Protein AF-A0A061RRN5-F1 (afdb_monomer)

Secondary structure (DSSP, 8-state):
----TT-HHHHHHHHHHHHHHTT--GGG--HHHHHHT-HHHHHHHHHIIIIIS-HHHHHHHHHTT-----SSHHHHHHHHHHHHHHHS----SS-HHHHHSS--HHHHHHHHHHHHHHHHHHHHHHHHHHHHHHT-S-----------------------------------

InterPro domains:
  IPR029157 Centrosomal CEP44 domain [PF15007] (7-1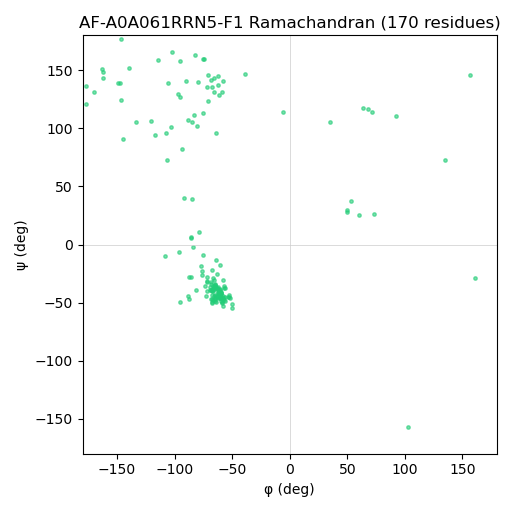30)
  IPR033603 Centrosomal protein of 44kDa [PTHR31477] (5-138)

Radius of gyration: 32.45 Å; Cα contacts (8 Å, |Δi|>4): 125; chains: 1; bounding box: 41×61×100 Å

Mean predicted aligned error: 14.79 Å

Foldseek 3Di:
DDDDDDCLPVLLVLLVVLCVVLVPDCVLADSVCLSQLALSSVQVLLVCLQCVRAPVSNVVCVVVVQDCVDPDQLSNVVSVQVCCCPVVVDHQPDDSVRSNDGDPSSSNSVSSSVVSVSSVVSRVVSVVVVVVVVPPDDDDDDPPDDDDDDDDDDDDDDDDDDDDDDDDDDDD

Structure (mmCIF, N/CA/C/O backbone):
data_AF-A0A061RRN5-F1
#
_entry.id   AF-A0A061RRN5-F1
#
loop_
_atom_site.group_PDB
_atom_site.id
_atom_site.type_symbol
_atom_site.label_atom_id
_atom_site.label_alt_id
_atom_site.label_comp_id
_atom_site.label_asym_id
_atom_site.label_entity_id
_atom_site.label_seq_id
_atom_site.pdbx_PDB_ins_code
_atom_site.Cartn_x
_atom_site.Cartn_y
_atom_site.Cartn_z
_atom_site.occupancy
_atom_site.B_iso_or_equiv
_atom_site.auth_seq_id
_atom_site.auth_comp_id
_atom_site.auth_asym_id
_atom_site.auth_atom_id
_atom_site.pdbx_PDB_model_num
ATOM 1 N N . MET A 1 1 ? -13.932 -8.509 -11.824 1.00 38.38 1 MET A N 1
ATOM 2 C CA . MET A 1 1 ? -13.877 -9.975 -12.010 1.00 38.38 1 MET A CA 1
ATOM 3 C C . MET A 1 1 ? -13.715 -10.577 -10.627 1.00 38.38 1 MET A C 1
ATOM 5 O O . MET A 1 1 ? -12.675 -10.370 -10.023 1.00 38.38 1 MET A O 1
ATOM 9 N N . VAL A 1 2 ? -14.761 -11.191 -10.079 1.00 45.97 2 VAL A N 1
ATOM 10 C CA . VAL A 1 2 ? -14.740 -11.796 -8.738 1.00 45.97 2 VAL A CA 1
ATOM 11 C C . VAL A 1 2 ? -14.136 -13.194 -8.864 1.00 45.97 2 VAL A C 1
ATOM 13 O O . VAL A 1 2 ? -14.714 -14.058 -9.514 1.00 45.97 2 VAL A O 1
ATOM 16 N N . THR A 1 3 ? -12.937 -13.395 -8.322 1.00 51.62 3 THR A N 1
ATOM 17 C CA . THR A 1 3 ? -12.326 -14.725 -8.211 1.00 51.62 3 THR A CA 1
ATOM 18 C C . THR A 1 3 ? -13.059 -15.535 -7.137 1.00 51.62 3 THR A C 1
ATOM 20 O O . THR A 1 3 ? -13.348 -14.985 -6.068 1.00 51.62 3 THR A O 1
ATOM 23 N N . PRO A 1 4 ? -13.375 -16.817 -7.393 1.00 47.00 4 PRO A N 1
ATOM 24 C CA . PRO A 1 4 ? -13.996 -17.680 -6.398 1.00 47.00 4 PRO A CA 1
ATOM 25 C C . PRO A 1 4 ? -13.096 -17.783 -5.156 1.00 47.00 4 PRO A C 1
ATOM 27 O O . PRO A 1 4 ? -11.882 -17.950 -5.248 1.00 47.00 4 PRO A O 1
ATOM 30 N N . THR A 1 5 ? -13.708 -17.580 -3.991 1.00 52.97 5 THR A N 1
ATOM 31 C CA . THR A 1 5 ? -13.090 -17.720 -2.663 1.00 52.97 5 THR A CA 1
ATOM 32 C C . THR A 1 5 ? -12.961 -19.225 -2.390 1.00 52.97 5 THR A C 1
ATOM 34 O O . THR A 1 5 ? -13.991 -19.895 -2.336 1.00 52.97 5 THR A O 1
ATOM 37 N N . GLY A 1 6 ? -11.741 -19.769 -2.315 1.00 62.16 6 GLY A N 1
ATOM 38 C CA . GLY A 1 6 ? -11.478 -21.215 -2.226 1.00 62.16 6 GLY A CA 1
ATOM 39 C C . GLY A 1 6 ? -10.050 -21.637 -2.610 1.00 62.16 6 GLY A C 1
ATOM 40 O O . GLY A 1 6 ? -9.532 -22.606 -2.059 1.00 62.16 6 GLY A O 1
ATOM 41 N N . ASP A 1 7 ? -9.385 -20.890 -3.497 1.00 78.00 7 ASP A N 1
ATOM 42 C CA . ASP A 1 7 ? -8.035 -21.193 -3.994 1.00 78.00 7 ASP A CA 1
ATOM 43 C C . ASP A 1 7 ? -6.965 -20.260 -3.406 1.00 78.00 7 ASP A C 1
ATOM 45 O O . ASP A 1 7 ? -6.394 -19.401 -4.088 1.00 78.00 7 ASP A O 1
ATOM 49 N N . LEU A 1 8 ? -6.636 -20.440 -2.124 1.00 81.44 8 LEU A N 1
ATOM 50 C CA . LEU A 1 8 ? -5.607 -19.643 -1.446 1.00 81.44 8 LEU A CA 1
ATOM 51 C C . LEU A 1 8 ? -4.247 -19.711 -2.159 1.00 81.44 8 LEU A C 1
ATOM 53 O O . LEU A 1 8 ? -3.543 -18.705 -2.246 1.00 81.44 8 LEU A O 1
ATOM 57 N N . HIS A 1 9 ? -3.890 -20.878 -2.700 1.00 82.00 9 HIS A N 1
ATOM 58 C CA . HIS A 1 9 ? -2.633 -21.066 -3.423 1.00 82.00 9 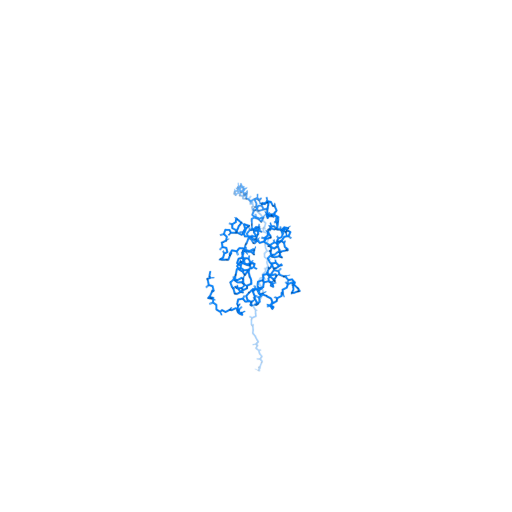HIS A CA 1
ATOM 59 C C . HIS A 1 9 ? -2.613 -20.290 -4.748 1.00 82.00 9 HIS A C 1
ATOM 61 O O . HIS A 1 9 ? -1.672 -19.544 -5.004 1.00 82.00 9 HIS A O 1
ATOM 67 N N . GLY A 1 10 ? -3.681 -20.376 -5.547 1.00 84.81 10 GLY A N 1
ATOM 68 C CA . GLY A 1 10 ? -3.789 -19.623 -6.801 1.00 84.81 10 GLY A CA 1
ATOM 69 C C . GLY A 1 10 ? -3.805 -18.109 -6.573 1.00 84.81 10 GLY A C 1
ATOM 70 O O . GLY A 1 10 ? -3.157 -17.352 -7.297 1.00 84.81 10 GLY A O 1
ATOM 71 N N . ASN A 1 11 ? -4.477 -17.656 -5.514 1.00 85.06 11 ASN A N 1
ATOM 72 C CA . ASN A 1 11 ? -4.493 -16.246 -5.134 1.00 85.06 11 ASN A CA 1
ATOM 73 C C . ASN A 1 11 ? -3.105 -15.755 -4.684 1.00 85.06 11 ASN A C 1
ATOM 75 O O . ASN A 1 11 ? -2.705 -14.641 -5.028 1.00 85.06 11 ASN A O 1
ATOM 79 N N . LEU A 1 12 ? -2.345 -16.585 -3.964 1.00 87.00 12 LEU A N 1
ATOM 80 C CA . LEU A 1 12 ? -0.972 -16.287 -3.552 1.00 87.00 12 LEU A CA 1
ATOM 81 C C . LEU A 1 12 ? -0.025 -16.167 -4.757 1.00 87.00 12 LEU A C 1
ATOM 83 O O . LEU A 1 12 ? 0.744 -15.211 -4.841 1.00 87.00 12 LEU A O 1
ATOM 87 N N . GLU A 1 13 ? -0.104 -17.101 -5.704 1.00 87.25 13 GLU A N 1
ATOM 88 C CA . GLU A 1 13 ? 0.668 -17.095 -6.958 1.00 87.25 13 GLU A CA 1
ATOM 89 C C . GLU A 1 13 ? 0.377 -15.834 -7.787 1.00 87.25 13 GLU A C 1
ATOM 91 O O . GLU A 1 13 ? 1.276 -15.184 -8.336 1.00 87.25 13 GLU A O 1
ATOM 96 N N . LYS A 1 14 ? -0.897 -15.433 -7.822 1.00 86.88 14 LYS A N 1
ATOM 97 C CA . LYS A 1 14 ? -1.341 -14.206 -8.484 1.00 86.88 14 LYS A CA 1
ATOM 98 C C . LYS A 1 14 ? -0.789 -12.960 -7.795 1.00 86.88 14 LYS A C 1
ATOM 100 O O . LYS A 1 14 ? -0.268 -12.077 -8.476 1.00 86.88 14 LYS A O 1
ATOM 105 N N . LEU A 1 15 ? -0.829 -12.916 -6.461 1.00 86.50 15 LEU A N 1
ATOM 106 C CA . LEU A 1 15 ? -0.219 -11.839 -5.685 1.00 86.50 15 LEU A CA 1
ATOM 107 C C . LEU A 1 15 ? 1.284 -11.752 -5.972 1.00 86.50 15 LEU A C 1
ATOM 109 O O . LEU A 1 15 ? 1.756 -10.683 -6.344 1.00 86.50 15 LEU A O 1
ATOM 113 N N . LYS A 1 16 ? 2.027 -12.863 -5.898 1.00 86.38 16 LYS A N 1
ATOM 114 C CA . LYS A 1 16 ? 3.459 -12.906 -6.249 1.00 86.38 16 LYS A CA 1
ATOM 115 C C . LYS A 1 16 ? 3.730 -12.358 -7.644 1.00 86.38 16 LYS A C 1
ATOM 117 O O . LYS A 1 16 ? 4.655 -11.570 -7.826 1.00 86.38 16 LYS A O 1
ATOM 122 N N . SER A 1 17 ? 2.916 -12.752 -8.620 1.00 86.25 17 SER A N 1
ATOM 123 C CA . SER A 1 17 ? 3.046 -12.276 -9.996 1.00 86.25 17 SER A CA 1
ATOM 124 C C . SER A 1 17 ? 2.869 -10.759 -10.096 1.00 86.25 17 SER A C 1
ATOM 126 O O . SER A 1 17 ? 3.623 -10.103 -10.812 1.00 86.25 17 SER A O 1
ATOM 128 N N . GLU A 1 18 ? 1.920 -10.171 -9.361 1.00 84.62 18 GLU A N 1
ATOM 129 C CA . GLU A 1 18 ? 1.774 -8.712 -9.280 1.00 84.62 18 GLU A CA 1
ATOM 130 C C . GLU A 1 18 ? 2.950 -8.049 -8.541 1.00 84.62 18 GLU A C 1
ATOM 132 O O . GLU A 1 18 ? 3.453 -7.018 -8.994 1.00 84.62 18 GLU A O 1
ATOM 137 N N . LEU A 1 19 ? 3.461 -8.661 -7.468 1.00 84.94 19 LEU A N 1
ATOM 138 C CA . LEU A 1 19 ? 4.635 -8.164 -6.739 1.00 84.94 19 LEU A CA 1
ATOM 139 C C . LEU A 1 19 ? 5.908 -8.171 -7.594 1.00 84.94 19 LEU A C 1
ATOM 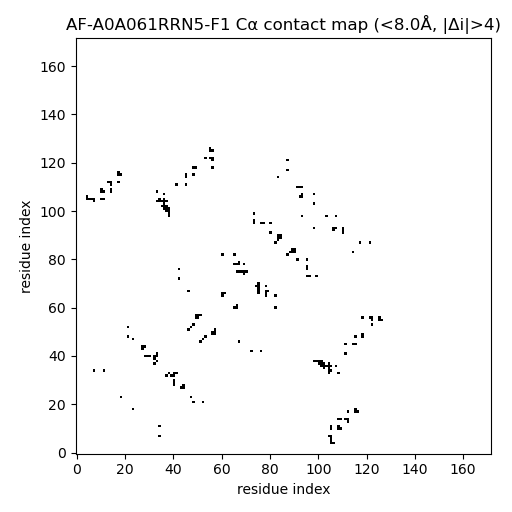141 O O . LEU A 1 19 ? 6.717 -7.242 -7.531 1.00 84.94 19 LEU A O 1
ATOM 145 N N . HIS A 1 20 ? 6.058 -9.179 -8.451 1.00 82.75 20 HIS A N 1
ATOM 146 C CA . HIS A 1 20 ? 7.152 -9.252 -9.412 1.00 82.75 20 HIS A CA 1
ATOM 147 C C . HIS A 1 20 ? 7.059 -8.128 -10.459 1.00 82.75 20 HIS A C 1
ATOM 149 O O . HIS A 1 20 ? 8.073 -7.532 -10.824 1.00 82.75 20 HIS A O 1
ATOM 155 N N . LYS A 1 21 ? 5.844 -7.758 -10.892 1.00 80.56 21 LYS A N 1
ATOM 156 C CA . LYS A 1 21 ? 5.626 -6.642 -11.835 1.00 80.56 21 LYS A CA 1
ATOM 157 C C . LYS A 1 21 ? 6.033 -5.290 -11.254 1.00 80.56 21 LYS A C 1
ATOM 159 O O . LYS A 1 21 ? 6.526 -4.445 -11.997 1.00 80.56 21 LYS A O 1
ATOM 164 N N . ILE A 1 22 ? 5.863 -5.091 -9.948 1.00 78.44 22 ILE A N 1
ATOM 165 C CA . ILE A 1 22 ? 6.306 -3.870 -9.255 1.00 78.44 22 ILE A CA 1
ATOM 166 C C . ILE A 1 22 ? 7.780 -3.931 -8.807 1.00 78.44 22 ILE A C 1
ATOM 168 O O . ILE A 1 22 ? 8.239 -3.009 -8.139 1.00 78.44 22 ILE A O 1
ATOM 172 N N . LYS A 1 23 ? 8.526 -4.986 -9.186 1.00 80.38 23 LYS A N 1
ATOM 173 C CA . LYS A 1 23 ? 9.940 -5.229 -8.833 1.00 80.38 23 LYS A CA 1
ATOM 174 C C . LYS A 1 23 ? 10.223 -5.167 -7.326 1.00 80.38 23 LYS A C 1
ATOM 176 O O . LYS A 1 23 ? 11.274 -4.686 -6.901 1.00 80.38 23 LYS A O 1
ATOM 181 N N . MET A 1 24 ? 9.295 -5.664 -6.510 1.00 76.50 24 MET A N 1
ATOM 182 C CA . MET A 1 24 ? 9.495 -5.710 -5.064 1.00 76.50 24 MET A CA 1
ATOM 183 C C . MET A 1 24 ? 10.620 -6.699 -4.702 1.00 76.50 24 MET A C 1
ATOM 185 O O . MET A 1 24 ? 10.642 -7.814 -5.228 1.00 76.50 24 MET A O 1
ATOM 189 N N . PRO A 1 25 ? 11.549 -6.339 -3.796 1.00 76.19 25 PRO A N 1
ATOM 190 C CA . PRO A 1 25 ? 12.585 -7.260 -3.347 1.00 76.19 25 PRO A CA 1
ATOM 191 C C . PRO A 1 25 ? 11.980 -8.436 -2.571 1.00 76.19 25 PRO A C 1
ATOM 193 O O . PRO A 1 25 ? 11.220 -8.243 -1.621 1.00 76.19 25 PRO A O 1
ATOM 196 N N . ILE A 1 26 ? 12.390 -9.654 -2.931 1.00 70.81 26 ILE A N 1
ATOM 197 C CA . ILE A 1 26 ? 11.901 -10.918 -2.349 1.00 70.81 26 ILE A CA 1
ATOM 198 C C . ILE A 1 26 ? 12.133 -10.960 -0.829 1.00 70.81 26 ILE A C 1
ATOM 200 O O . ILE A 1 26 ? 11.310 -11.483 -0.093 1.00 70.81 26 ILE A O 1
ATOM 204 N N . SER A 1 27 ? 13.191 -10.304 -0.336 1.00 72.44 27 SER A N 1
ATOM 205 C CA . SER A 1 27 ? 13.494 -10.190 1.100 1.00 72.44 27 SER A CA 1
ATOM 206 C C . SER A 1 27 ? 12.406 -9.489 1.928 1.00 72.44 27 SER A C 1
ATOM 208 O O . SER A 1 27 ? 12.424 -9.587 3.150 1.00 72.44 27 SER A O 1
ATOM 210 N N . LYS A 1 28 ? 11.490 -8.743 1.298 1.00 71.62 28 LYS A N 1
ATOM 211 C CA . LYS A 1 28 ? 10.348 -8.099 1.967 1.00 71.62 28 LYS A CA 1
ATOM 212 C C . LYS A 1 28 ? 9.064 -8.934 1.867 1.00 71.62 28 LYS A C 1
ATOM 214 O O . LYS A 1 28 ? 8.058 -8.547 2.455 1.00 71.62 28 LYS A O 1
ATOM 219 N N . PHE A 1 29 ? 9.078 -10.030 1.106 1.00 80.88 29 PHE A N 1
ATOM 220 C CA . PHE A 1 29 ? 7.929 -10.898 0.873 1.00 80.88 29 PHE A CA 1
ATOM 221 C C . PHE A 1 29 ? 8.037 -12.176 1.716 1.00 80.88 29 PHE A C 1
ATOM 223 O O . PHE A 1 29 ? 8.738 -13.121 1.368 1.00 80.88 29 PHE A O 1
ATOM 230 N N . GLU A 1 30 ? 7.307 -12.204 2.829 1.00 83.38 30 GLU A N 1
ATOM 231 C CA . GLU A 1 30 ? 7.264 -13.335 3.763 1.00 83.38 30 GLU A CA 1
ATOM 232 C C . GLU A 1 30 ? 6.090 -14.267 3.422 1.00 83.38 30 GLU A C 1
ATOM 234 O O . GLU A 1 30 ? 5.018 -14.189 4.026 1.00 83.38 30 GLU A O 1
ATOM 239 N N . GLU A 1 31 ? 6.274 -15.160 2.446 1.00 83.38 31 GLU A N 1
ATOM 240 C CA . GLU A 1 31 ? 5.206 -16.041 1.944 1.00 83.38 31 GLU A CA 1
ATOM 241 C C . GLU A 1 31 ? 4.491 -16.828 3.053 1.00 83.38 31 GLU A C 1
ATOM 243 O O . GLU A 1 31 ? 3.264 -16.910 3.073 1.00 83.38 31 GLU A O 1
ATOM 248 N N . GLN A 1 32 ? 5.253 -17.382 3.999 1.00 83.25 32 GLN A N 1
ATOM 249 C CA . GLN A 1 32 ? 4.721 -18.191 5.098 1.00 83.25 32 GLN A CA 1
ATOM 250 C C . GLN A 1 32 ? 3.732 -17.398 5.958 1.00 83.25 32 GLN A C 1
ATOM 252 O O . GLN A 1 32 ? 2.654 -17.889 6.287 1.00 83.25 32 GLN A O 1
ATOM 257 N N . LYS A 1 33 ? 4.064 -16.142 6.264 1.00 85.31 33 LYS A N 1
ATOM 258 C CA . LYS A 1 33 ? 3.218 -15.238 7.048 1.00 85.31 33 LYS A CA 1
ATOM 259 C C . LYS A 1 33 ? 1.999 -14.770 6.255 1.00 85.31 33 LYS A C 1
ATOM 261 O O . LYS A 1 33 ? 0.890 -14.766 6.783 1.00 85.31 33 LYS A O 1
ATOM 266 N N . VAL A 1 34 ? 2.170 -14.479 4.964 1.00 85.38 34 VAL A N 1
ATOM 267 C CA . VAL A 1 34 ? 1.057 -14.170 4.047 1.00 85.38 34 VAL A CA 1
ATOM 268 C C . VAL A 1 34 ? 0.060 -15.330 3.992 1.00 85.38 34 VAL A C 1
ATOM 270 O O . VAL A 1 34 ? -1.148 -15.116 4.096 1.00 85.38 34 VAL A O 1
ATOM 273 N N . ARG A 1 35 ? 0.558 -16.569 3.900 1.00 83.62 35 ARG A N 1
ATOM 274 C CA . ARG A 1 35 ? -0.258 -17.790 3.880 1.00 83.62 35 ARG A CA 1
ATOM 275 C C . ARG A 1 35 ? -1.011 -18.011 5.194 1.00 83.62 35 ARG A C 1
ATOM 277 O O . ARG A 1 35 ? -2.150 -18.465 5.166 1.00 83.62 35 ARG A O 1
ATOM 284 N N . GLN A 1 36 ? -0.404 -17.644 6.321 1.00 83.81 36 GLN A N 1
ATOM 285 C CA . GLN A 1 36 ? -1.031 -17.667 7.649 1.00 83.81 36 GLN A CA 1
ATOM 286 C C . GLN A 1 36 ? -2.032 -16.516 7.869 1.00 83.81 36 GLN A C 1
ATOM 288 O O . GLN A 1 36 ? -2.775 -16.520 8.848 1.00 83.81 36 GLN A O 1
ATOM 293 N N . GLY A 1 37 ? -2.092 -15.537 6.959 1.00 83.50 37 GLY A N 1
ATOM 294 C CA . GLY A 1 37 ? -2.937 -14.352 7.114 1.00 83.50 37 GLY A CA 1
ATOM 295 C C . GLY A 1 37 ? -2.403 -13.380 8.161 1.00 83.50 37 GLY A C 1
ATOM 296 O O . GLY A 1 37 ? -3.177 -12.628 8.757 1.00 83.50 37 GLY A O 1
ATOM 297 N N . ASP A 1 38 ? -1.096 -13.397 8.398 1.00 85.12 38 ASP A N 1
ATOM 298 C CA . ASP A 1 38 ? -0.443 -12.498 9.333 1.00 85.12 38 ASP A CA 1
ATOM 299 C C . ASP A 1 38 ? -0.418 -11.066 8.766 1.00 85.12 38 ASP A C 1
ATOM 301 O O . ASP A 1 38 ? 0.066 -10.856 7.648 1.00 85.12 38 ASP A O 1
ATOM 305 N N . PRO A 1 39 ? -0.957 -10.069 9.489 1.00 84.56 39 PRO A N 1
ATOM 306 C CA . PRO A 1 39 ? -1.045 -8.696 8.999 1.00 84.56 39 PRO A CA 1
ATOM 307 C C . PRO A 1 39 ? 0.330 -8.079 8.729 1.00 84.56 39 PRO A C 1
ATOM 309 O O . PRO A 1 39 ? 0.475 -7.355 7.738 1.00 84.56 39 PRO A O 1
ATOM 312 N N . ALA A 1 40 ? 1.337 -8.388 9.556 1.00 84.06 40 ALA A N 1
ATOM 313 C CA . ALA A 1 40 ?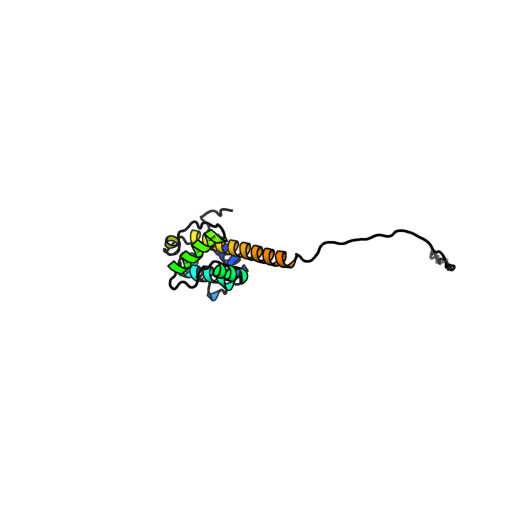 2.661 -7.768 9.510 1.00 84.06 40 ALA A CA 1
ATOM 314 C C . ALA A 1 40 ? 3.392 -8.052 8.194 1.00 84.06 40 ALA A C 1
ATOM 316 O O . ALA A 1 40 ? 4.206 -7.242 7.756 1.00 84.06 40 ALA A O 1
ATOM 317 N N . ALA A 1 41 ? 3.063 -9.153 7.512 1.00 86.69 41 ALA A N 1
ATOM 318 C CA . ALA A 1 41 ? 3.613 -9.457 6.195 1.00 86.69 41 ALA A CA 1
ATOM 319 C C . ALA A 1 41 ? 3.001 -8.626 5.054 1.00 86.69 41 ALA A C 1
ATOM 321 O O . ALA A 1 41 ? 3.669 -8.386 4.049 1.00 86.69 41 ALA A O 1
ATOM 322 N N . PHE A 1 42 ? 1.760 -8.146 5.191 1.00 84.62 42 PHE A N 1
ATOM 323 C CA . PHE A 1 42 ? 1.098 -7.350 4.149 1.00 84.62 42 PHE A CA 1
ATOM 324 C C . PHE A 1 42 ? 1.389 -5.848 4.248 1.00 84.62 42 PHE A C 1
ATOM 326 O O . PHE A 1 42 ? 1.386 -5.147 3.236 1.00 84.62 42 PHE A O 1
ATOM 333 N N . LEU A 1 43 ? 1.669 -5.353 5.452 1.00 86.25 43 LEU A N 1
ATOM 334 C CA . LEU A 1 43 ? 2.071 -3.968 5.718 1.00 86.25 43 LEU A CA 1
ATOM 335 C C . LEU A 1 43 ? 3.222 -3.465 4.816 1.00 86.25 43 LEU A C 1
ATOM 337 O O . LEU A 1 43 ? 3.030 -2.466 4.113 1.00 86.25 43 LEU A O 1
ATOM 341 N N . PRO A 1 44 ? 4.390 -4.139 4.745 1.00 85.00 44 PRO A N 1
ATOM 342 C CA . PRO A 1 44 ? 5.503 -3.686 3.911 1.00 85.00 44 PRO A CA 1
ATOM 343 C C . PRO A 1 44 ? 5.187 -3.755 2.413 1.00 85.00 44 PRO A C 1
ATOM 345 O O . PRO A 1 44 ? 5.708 -2.944 1.646 1.00 85.00 44 PRO A O 1
ATOM 348 N N . ILE A 1 45 ? 4.319 -4.683 1.996 1.00 86.44 45 ILE A N 1
ATOM 349 C CA . ILE A 1 45 ? 3.860 -4.811 0.607 1.00 86.44 45 ILE A CA 1
ATOM 350 C C . ILE A 1 45 ? 3.066 -3.567 0.198 1.00 86.44 45 ILE A C 1
ATOM 352 O O . ILE A 1 45 ? 3.359 -2.953 -0.830 1.00 86.44 45 ILE A O 1
ATOM 356 N N . LEU A 1 46 ? 2.100 -3.161 1.026 1.00 85.50 46 LEU A N 1
ATOM 357 C CA . LEU A 1 46 ? 1.291 -1.964 0.788 1.00 85.50 46 LEU A CA 1
ATOM 358 C C . LEU A 1 46 ? 2.155 -0.702 0.768 1.00 85.50 46 LEU A C 1
ATOM 360 O O . LEU A 1 46 ? 2.049 0.104 -0.156 1.00 85.50 46 LEU A O 1
ATOM 364 N N . HIS A 1 47 ? 3.054 -0.560 1.745 1.00 84.94 47 HIS A N 1
ATOM 365 C CA . HIS A 1 47 ? 3.960 0.584 1.820 1.00 84.94 47 HIS A CA 1
ATOM 366 C C . HIS A 1 47 ? 4.839 0.695 0.566 1.00 84.94 47 HIS A C 1
ATOM 368 O O . HIS A 1 47 ? 4.945 1.764 -0.039 1.00 84.94 47 HIS A O 1
ATOM 374 N N . TYR A 1 48 ? 5.436 -0.418 0.128 1.00 84.19 48 TYR A N 1
ATOM 375 C CA . TYR A 1 48 ? 6.260 -0.442 -1.078 1.00 84.19 48 TYR A CA 1
ATOM 376 C C . TYR A 1 48 ? 5.444 -0.119 -2.339 1.00 84.19 48 TYR A C 1
ATOM 378 O O . TYR A 1 48 ? 5.878 0.695 -3.156 1.00 84.19 48 TYR A O 1
ATOM 386 N N . SER A 1 49 ? 4.249 -0.699 -2.480 1.00 82.81 49 SER A N 1
ATOM 387 C CA . SER A 1 49 ? 3.387 -0.494 -3.650 1.00 82.81 49 SER A CA 1
ATOM 388 C C . SER A 1 49 ? 2.859 0.940 -3.780 1.00 82.81 49 SER A C 1
ATOM 390 O O . SER A 1 49 ? 2.622 1.392 -4.898 1.00 82.81 49 SER A O 1
ATOM 392 N N . LEU A 1 50 ? 2.658 1.655 -2.670 1.00 79.06 50 LEU A N 1
ATOM 393 C CA . LEU A 1 50 ? 2.138 3.026 -2.686 1.00 79.06 50 LEU A CA 1
ATOM 394 C C . LEU A 1 50 ? 3.250 4.073 -2.806 1.00 79.06 50 LEU A C 1
ATOM 396 O O . LEU A 1 50 ? 3.131 5.004 -3.598 1.00 79.06 50 LEU A O 1
ATOM 400 N N . ILE A 1 51 ? 4.342 3.915 -2.052 1.00 78.88 51 ILE A N 1
ATOM 401 C CA . ILE A 1 51 ? 5.411 4.923 -1.991 1.00 78.88 51 ILE A CA 1
ATOM 402 C C . ILE A 1 51 ? 6.543 4.605 -2.964 1.00 78.88 51 ILE A C 1
ATOM 404 O O . ILE A 1 51 ? 6.991 5.470 -3.715 1.00 78.88 51 ILE A O 1
ATOM 408 N N . SER A 1 52 ? 7.035 3.365 -2.952 1.00 75.56 52 SER A N 1
ATOM 409 C CA . SER A 1 52 ? 8.282 3.023 -3.641 1.00 75.56 52 SER A CA 1
ATOM 410 C C . SER A 1 52 ? 8.087 2.685 -5.118 1.00 75.56 52 SER A C 1
ATOM 412 O O . SER A 1 52 ? 9.009 2.877 -5.908 1.00 75.56 52 SER A O 1
ATOM 414 N N . PHE A 1 53 ? 6.910 2.185 -5.496 1.00 77.19 53 PHE A N 1
ATOM 415 C CA . PHE A 1 53 ? 6.609 1.776 -6.868 1.00 77.19 53 PHE A CA 1
ATOM 416 C C . PHE A 1 53 ? 6.420 2.963 -7.829 1.00 77.19 53 PHE A C 1
ATOM 418 O O . PHE A 1 53 ? 6.945 2.944 -8.941 1.00 77.19 53 PHE A O 1
ATOM 425 N N . SER A 1 54 ? 5.684 4.006 -7.427 1.00 73.62 54 SER A N 1
ATOM 426 C CA . SER A 1 54 ? 5.279 5.093 -8.326 1.00 73.62 54 SER A CA 1
ATOM 427 C C . SER A 1 54 ? 5.515 6.468 -7.704 1.00 73.62 54 SER A C 1
ATOM 429 O O . SER A 1 54 ? 4.727 6.940 -6.890 1.00 73.62 54 SER A O 1
ATOM 431 N N . LYS A 1 55 ? 6.559 7.164 -8.170 1.00 79.88 55 LYS A N 1
ATOM 432 C CA . LYS A 1 55 ? 6.839 8.565 -7.807 1.00 79.88 55 LYS A CA 1
ATOM 433 C C . LYS A 1 55 ? 5.652 9.524 -8.021 1.00 79.88 55 LYS A C 1
ATOM 435 O O . LYS A 1 55 ? 5.408 10.320 -7.119 1.00 79.88 55 LYS A O 1
ATOM 440 N N . PRO A 1 56 ? 4.912 9.496 -9.155 1.00 79.94 56 PRO A N 1
ATOM 441 C CA . PRO A 1 56 ? 3.770 10.395 -9.323 1.00 79.94 56 PRO A CA 1
ATOM 442 C C . PRO A 1 56 ? 2.616 10.054 -8.375 1.00 79.94 56 PRO A C 1
ATOM 444 O O . PRO A 1 56 ? 1.943 10.965 -7.916 1.00 79.94 56 PRO A O 1
ATOM 447 N N . LEU A 1 57 ? 2.431 8.773 -8.032 1.00 81.00 57 LEU A N 1
ATOM 448 C CA . LEU A 1 57 ? 1.436 8.368 -7.035 1.00 81.00 57 LEU A CA 1
ATOM 449 C C . LEU A 1 57 ? 1.844 8.877 -5.646 1.00 81.00 57 LEU A C 1
ATOM 451 O O . LEU A 1 57 ? 1.061 9.543 -4.991 1.00 81.00 57 LEU A O 1
ATOM 455 N N . ALA A 1 58 ? 3.094 8.650 -5.230 1.00 83.75 58 ALA A N 1
ATOM 456 C CA . ALA A 1 58 ? 3.617 9.138 -3.953 1.00 83.75 58 ALA A CA 1
ATOM 457 C C . ALA A 1 58 ? 3.510 10.664 -3.815 1.00 83.75 58 ALA A C 1
ATOM 459 O O . ALA A 1 58 ? 3.216 11.171 -2.737 1.00 83.75 58 ALA A O 1
ATOM 460 N N . ARG A 1 59 ? 3.726 11.400 -4.910 1.00 84.00 59 ARG A N 1
ATOM 461 C CA . ARG A 1 59 ? 3.569 12.854 -4.933 1.00 84.00 59 ARG A CA 1
ATOM 462 C C . ARG A 1 59 ? 2.112 13.267 -4.736 1.00 84.00 59 ARG A C 1
ATOM 464 O O . ARG A 1 59 ? 1.850 14.095 -3.878 1.00 84.00 59 ARG A O 1
ATOM 471 N N . GLU A 1 60 ? 1.190 12.640 -5.459 1.00 82.88 60 GLU A N 1
ATOM 472 C CA . GLU A 1 60 ? -0.246 12.916 -5.352 1.00 82.88 60 GLU A CA 1
ATOM 473 C C . GLU A 1 60 ? -0.773 12.626 -3.933 1.00 82.88 60 GLU A C 1
ATOM 475 O O . GLU A 1 60 ? -1.499 13.434 -3.364 1.00 82.88 60 GLU A O 1
ATOM 480 N N . ILE A 1 61 ? -0.289 11.555 -3.300 1.00 83.38 61 ILE A N 1
ATOM 481 C CA . ILE A 1 61 ? -0.586 11.208 -1.903 1.00 83.38 61 ILE A CA 1
ATOM 482 C C . ILE A 1 61 ? -0.179 12.336 -0.946 1.00 83.38 61 ILE A C 1
ATOM 484 O O . ILE A 1 61 ? -0.958 12.726 -0.075 1.00 83.38 61 ILE A O 1
ATOM 488 N N . VAL A 1 62 ? 1.032 12.875 -1.115 1.00 83.19 62 VAL A N 1
ATOM 489 C CA . VAL A 1 62 ? 1.530 14.001 -0.311 1.00 83.19 62 VAL A CA 1
ATOM 490 C C . VAL A 1 62 ? 0.743 15.281 -0.611 1.00 83.19 62 VAL A C 1
ATOM 492 O O . VAL A 1 62 ? 0.401 16.010 0.316 1.00 83.19 62 VAL A O 1
ATOM 495 N N . GLU A 1 63 ? 0.407 15.543 -1.878 1.00 83.81 63 GLU A N 1
ATOM 496 C CA . GLU A 1 63 ? -0.409 16.697 -2.287 1.00 83.81 63 GLU A CA 1
ATOM 497 C C . GLU A 1 63 ? -1.818 16.643 -1.677 1.00 83.81 63 GLU A C 1
ATOM 499 O O . GLU A 1 63 ? -2.326 17.656 -1.197 1.00 83.81 63 GLU A O 1
ATOM 504 N N . ASN A 1 64 ? -2.405 15.450 -1.581 1.00 78.81 64 ASN A N 1
ATOM 505 C CA . ASN A 1 64 ? -3.680 15.202 -0.912 1.00 78.81 64 ASN A CA 1
ATOM 506 C C . ASN A 1 64 ? -3.576 15.122 0.629 1.00 78.81 64 ASN A C 1
ATOM 508 O O . ASN A 1 64 ? -4.545 14.746 1.286 1.00 78.81 64 ASN A O 1
ATOM 512 N N . ASN A 1 65 ? -2.435 15.497 1.227 1.00 77.69 65 ASN A N 1
ATOM 513 C CA . ASN A 1 65 ? -2.204 15.498 2.682 1.00 77.69 65 ASN A CA 1
ATOM 514 C C . ASN A 1 65 ? -2.350 14.115 3.355 1.00 77.69 65 ASN A C 1
ATOM 516 O O . ASN A 1 65 ? -2.611 14.012 4.556 1.00 77.69 65 ASN A O 1
ATOM 520 N N . TYR A 1 66 ? -2.147 13.026 2.611 1.00 79.25 66 TYR A N 1
ATOM 521 C CA . TYR A 1 66 ? -2.157 11.684 3.181 1.00 79.25 66 TYR A CA 1
ATOM 522 C C . TYR A 1 66 ? -0.786 11.321 3.757 1.00 79.25 66 TYR A C 1
ATOM 524 O O . TYR A 1 66 ? 0.155 10.980 3.041 1.00 79.25 66 TYR A O 1
ATOM 532 N N . GLU A 1 67 ? -0.679 11.330 5.086 1.00 72.88 67 GLU A N 1
ATOM 533 C CA . GLU A 1 67 ? 0.521 10.869 5.780 1.00 72.88 67 GLU A CA 1
ATOM 534 C C . GLU A 1 67 ? 0.532 9.338 5.892 1.00 72.88 67 GLU A C 1
ATOM 536 O O . GLU A 1 67 ? -0.134 8.728 6.735 1.00 72.88 67 GLU A O 1
ATOM 541 N N . LEU A 1 68 ? 1.329 8.704 5.031 1.00 71.81 68 LEU A N 1
ATOM 542 C CA . LEU A 1 68 ? 1.632 7.270 5.089 1.00 71.81 68 LEU A CA 1
ATOM 543 C C . LEU A 1 68 ? 2.802 6.942 6.036 1.00 71.81 68 LEU A C 1
ATOM 545 O O . LEU A 1 68 ? 3.208 5.790 6.131 1.00 71.81 68 LEU A O 1
ATOM 549 N N . ASN A 1 69 ? 3.328 7.926 6.772 1.00 62.03 69 ASN A N 1
ATOM 550 C CA . ASN A 1 69 ? 4.408 7.744 7.748 1.00 62.03 69 ASN A CA 1
ATOM 551 C C . ASN A 1 69 ? 3.857 7.470 9.163 1.00 62.03 69 ASN A C 1
ATOM 553 O O . ASN A 1 69 ? 4.305 8.036 10.162 1.00 62.03 69 ASN A O 1
ATOM 557 N N . GLY A 1 70 ? 2.796 6.662 9.236 1.00 60.38 70 GLY A N 1
ATOM 558 C CA . GLY A 1 70 ? 2.100 6.365 10.482 1.00 60.38 70 GLY A CA 1
ATOM 559 C C . GLY A 1 70 ? 3.025 5.670 11.481 1.00 60.38 70 GLY A C 1
ATOM 560 O O . GLY A 1 70 ? 3.627 4.651 11.165 1.00 60.38 70 GLY A O 1
ATOM 561 N N . LYS A 1 71 ? 3.099 6.188 12.713 1.00 66.62 71 LYS A N 1
ATOM 562 C CA . LYS A 1 71 ? 3.908 5.603 13.804 1.00 66.62 71 LYS A CA 1
ATOM 563 C C . LYS A 1 71 ? 3.446 4.200 14.236 1.00 66.62 71 LYS A C 1
ATOM 565 O O . LYS A 1 71 ? 4.155 3.540 14.985 1.00 66.62 71 LYS A O 1
ATOM 570 N N . THR A 1 72 ? 2.254 3.774 13.811 1.00 81.06 72 THR A N 1
ATOM 571 C CA . THR A 1 72 ? 1.638 2.481 14.142 1.00 81.06 72 THR A CA 1
ATOM 572 C C . THR A 1 72 ? 0.948 1.872 12.920 1.00 81.06 72 THR A C 1
ATOM 574 O O . THR A 1 72 ? 0.449 2.599 12.055 1.00 81.06 72 THR A O 1
ATOM 577 N N . ASP A 1 73 ? 0.858 0.538 12.878 1.00 84.00 73 ASP A N 1
ATOM 578 C CA . ASP A 1 73 ? 0.271 -0.231 11.768 1.00 84.00 73 ASP A CA 1
ATOM 579 C C . ASP A 1 73 ? -1.181 0.171 11.471 1.00 84.00 73 ASP A C 1
ATOM 581 O O . ASP A 1 73 ? -1.609 0.234 10.318 1.00 84.00 73 ASP A O 1
ATOM 585 N N . LEU A 1 74 ? -1.936 0.503 12.523 1.00 85.75 74 LEU A N 1
ATOM 586 C CA . LEU A 1 74 ? -3.324 0.948 12.423 1.00 85.75 74 LEU A CA 1
ATOM 587 C C . LEU A 1 74 ? -3.439 2.307 11.742 1.00 85.75 74 LEU A C 1
ATOM 589 O O . LEU A 1 74 ? -4.197 2.432 10.784 1.00 85.75 74 LEU A O 1
ATOM 593 N N . ARG A 1 75 ? -2.663 3.305 12.182 1.00 84.50 75 ARG A N 1
ATOM 594 C CA . ARG A 1 75 ? -2.661 4.636 11.553 1.00 84.50 75 ARG A CA 1
ATOM 595 C C . ARG A 1 75 ? -2.237 4.548 10.093 1.00 84.50 75 ARG A C 1
ATOM 597 O O . ARG A 1 75 ? -2.853 5.185 9.245 1.00 84.50 75 ARG A O 1
ATOM 604 N N . PHE A 1 76 ? -1.227 3.726 9.808 1.00 85.44 76 PHE A N 1
ATOM 605 C CA . PHE A 1 76 ? -0.784 3.466 8.445 1.00 85.44 76 PHE A CA 1
ATOM 606 C C . PHE A 1 76 ? -1.927 2.913 7.580 1.00 85.44 76 PHE A C 1
ATOM 608 O O . PHE A 1 76 ? -2.247 3.488 6.540 1.00 85.44 76 PHE A O 1
ATOM 615 N N . LEU A 1 77 ? -2.597 1.847 8.025 1.00 86.94 77 LEU A N 1
ATOM 616 C CA . LEU A 1 77 ? -3.703 1.246 7.279 1.00 86.94 77 LEU A CA 1
ATOM 617 C C . LEU A 1 77 ? -4.920 2.169 7.161 1.00 86.94 77 LEU A C 1
ATOM 619 O O . LEU A 1 77 ? -5.553 2.179 6.110 1.00 86.94 77 LEU A O 1
ATOM 623 N N . GLU A 1 78 ? -5.250 2.961 8.184 1.00 87.62 78 GLU A N 1
ATOM 624 C CA . GLU A 1 78 ? -6.324 3.960 8.100 1.00 87.62 78 GLU A CA 1
ATOM 625 C C . GLU A 1 78 ? -6.059 4.990 6.998 1.00 87.62 78 GLU A C 1
ATOM 627 O O . GLU A 1 78 ? -6.958 5.270 6.198 1.00 87.62 78 GLU A O 1
ATOM 632 N N . SER A 1 79 ? -4.828 5.509 6.918 1.00 87.00 79 SER A N 1
ATOM 633 C CA . SER A 1 79 ? -4.410 6.412 5.842 1.00 87.00 79 SER A CA 1
ATOM 634 C C . SER A 1 79 ? -4.523 5.732 4.477 1.00 87.00 79 SER A C 1
ATOM 636 O O . SER A 1 79 ? -5.125 6.299 3.567 1.00 87.00 79 SER A O 1
ATOM 638 N N . VAL A 1 80 ? -4.042 4.489 4.341 1.00 85.00 80 VAL A N 1
ATOM 639 C CA . VAL A 1 80 ? -4.156 3.706 3.096 1.00 85.00 80 VAL A CA 1
ATOM 640 C C . VAL A 1 80 ? -5.620 3.477 2.700 1.00 85.00 80 VAL A C 1
ATOM 642 O O . VAL A 1 80 ? -5.977 3.636 1.536 1.00 85.00 80 VAL A O 1
ATOM 645 N N . TRP A 1 81 ? -6.499 3.137 3.644 1.00 87.00 81 TRP A N 1
ATOM 646 C CA . TRP A 1 81 ? -7.920 2.889 3.375 1.00 87.00 81 TRP A CA 1
ATOM 647 C C . TRP A 1 81 ? -8.681 4.160 2.992 1.00 87.00 81 TRP A C 1
ATOM 649 O O . TRP A 1 81 ? -9.591 4.099 2.163 1.00 87.00 81 TRP A O 1
ATOM 659 N N . LYS A 1 82 ? -8.356 5.310 3.596 1.00 86.62 82 LYS A N 1
ATOM 660 C CA . LYS A 1 82 ? -8.921 6.602 3.175 1.00 86.62 82 LYS A CA 1
ATOM 661 C C . LYS A 1 82 ? -8.471 6.948 1.761 1.00 86.62 82 LYS A C 1
ATOM 663 O O . LYS A 1 82 ? -9.314 7.187 0.906 1.00 86.62 82 LYS A O 1
ATOM 668 N N . LEU A 1 83 ? -7.175 6.838 1.507 1.00 85.25 83 LEU A N 1
ATOM 669 C CA . LEU A 1 83 ? -6.559 7.061 0.207 1.00 85.25 83 LEU A CA 1
ATOM 670 C C . LEU A 1 83 ? -7.168 6.177 -0.888 1.00 85.25 83 LEU A C 1
ATOM 672 O O . LEU A 1 83 ? -7.523 6.673 -1.950 1.00 85.25 83 LEU A O 1
ATOM 676 N N . LEU A 1 84 ? -7.372 4.881 -0.634 1.00 83.06 84 LEU A N 1
ATOM 677 C CA . LEU A 1 84 ? -8.030 3.976 -1.587 1.00 83.06 84 LEU A CA 1
ATOM 678 C C . LEU A 1 84 ? -9.466 4.408 -1.909 1.00 83.06 84 LEU A C 1
ATOM 680 O O . LEU A 1 84 ? -9.896 4.303 -3.058 1.00 83.06 84 LEU A O 1
ATOM 684 N N . ARG A 1 85 ? -10.206 4.910 -0.916 1.00 83.94 85 ARG A N 1
ATOM 685 C CA . ARG A 1 85 ? -11.576 5.395 -1.122 1.00 83.94 85 ARG A CA 1
ATOM 686 C C . ARG A 1 85 ? -11.628 6.726 -1.857 1.00 83.94 85 ARG A C 1
ATOM 688 O O . ARG A 1 85 ? -12.533 6.906 -2.655 1.00 83.94 85 ARG A O 1
ATOM 695 N N . GLU A 1 86 ? -10.687 7.625 -1.618 1.00 83.62 86 GLU A N 1
ATOM 696 C CA . GLU A 1 86 ? -10.714 8.964 -2.213 1.00 83.62 86 GLU A CA 1
ATOM 697 C C . GLU A 1 86 ? -10.040 8.991 -3.587 1.00 83.62 86 GLU A C 1
ATOM 699 O O . GLU A 1 86 ? -10.617 9.468 -4.559 1.00 83.62 86 GLU A O 1
ATOM 704 N N . LEU A 1 87 ? -8.852 8.395 -3.708 1.00 76.12 87 LEU A N 1
ATOM 705 C CA . LEU A 1 87 ? -8.092 8.397 -4.958 1.00 76.12 87 LEU A CA 1
ATOM 706 C C . LEU A 1 87 ? -8.561 7.340 -5.933 1.00 76.12 87 LEU A C 1
ATOM 708 O O . LEU A 1 87 ? -8.558 7.557 -7.140 1.00 76.12 87 LEU A O 1
ATOM 712 N N . VAL A 1 88 ? -8.904 6.156 -5.442 1.00 73.62 88 VAL A N 1
ATOM 713 C CA . VAL A 1 88 ? -9.185 4.994 -6.294 1.00 73.62 88 VAL A CA 1
ATOM 714 C C . VAL A 1 88 ? -10.680 4.669 -6.311 1.00 73.62 88 VAL A C 1
ATOM 716 O O . VAL A 1 88 ? -11.126 3.857 -7.118 1.00 73.62 88 VAL A O 1
ATOM 719 N N . ASN A 1 89 ? -11.471 5.310 -5.443 1.00 79.69 89 ASN A N 1
ATOM 720 C CA . ASN A 1 89 ? -12.885 5.006 -5.228 1.00 79.69 89 ASN A CA 1
ATOM 721 C C . ASN A 1 89 ? -13.140 3.503 -4.995 1.00 79.69 89 ASN A C 1
ATOM 723 O O . ASN A 1 89 ? -14.212 2.974 -5.300 1.00 79.69 89 ASN A O 1
ATOM 727 N N . TYR A 1 90 ? -12.135 2.809 -4.451 1.00 79.31 90 TYR A N 1
ATOM 728 C CA . TYR A 1 90 ? -12.187 1.388 -4.155 1.00 79.31 90 TYR A CA 1
ATOM 729 C C . TYR A 1 90 ? -12.547 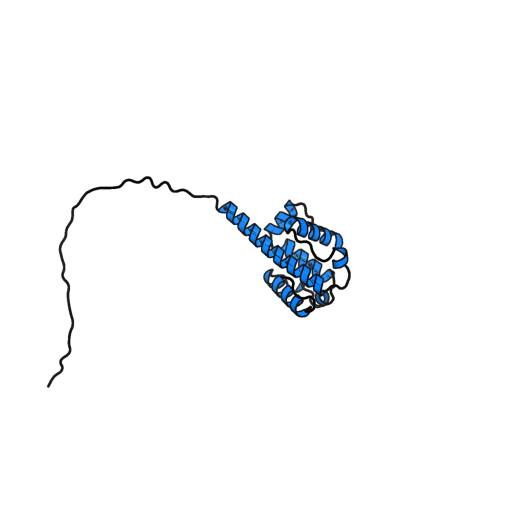1.191 -2.692 1.00 79.31 90 TYR A C 1
ATOM 731 O O . TYR A 1 90 ? -11.939 1.775 -1.791 1.00 79.31 90 TYR A O 1
ATOM 739 N N . LYS A 1 91 ? -13.551 0.349 -2.452 1.00 77.44 91 LYS A N 1
ATOM 740 C CA . LYS A 1 91 ? -14.048 0.059 -1.114 1.00 77.44 91 LYS A CA 1
ATOM 741 C C . LYS A 1 91 ? -13.600 -1.354 -0.730 1.00 77.44 91 LYS A C 1
ATOM 743 O O . LYS A 1 91 ? -14.245 -2.316 -1.146 1.00 77.44 91 LYS A O 1
ATOM 748 N N . PRO A 1 92 ? -12.483 -1.496 0.004 1.00 76.94 92 PRO A N 1
ATOM 749 C CA . PRO A 1 92 ? -11.977 -2.807 0.394 1.00 76.94 92 PRO A CA 1
ATOM 750 C C . PRO A 1 92 ? -13.031 -3.580 1.192 1.00 76.94 92 PRO A C 1
ATOM 752 O O . PRO A 1 92 ? -13.737 -3.013 2.026 1.00 76.94 92 PRO A O 1
ATOM 755 N N . ALA A 1 93 ? -13.117 -4.887 0.938 1.00 75.19 93 ALA A N 1
ATOM 756 C CA . ALA A 1 93 ? -14.083 -5.772 1.590 1.00 75.19 93 ALA A CA 1
ATOM 757 C C . ALA A 1 93 ? -13.811 -5.954 3.095 1.00 75.19 93 ALA A C 1
ATOM 759 O O . ALA A 1 93 ? -14.709 -6.318 3.850 1.00 75.19 93 ALA A O 1
ATOM 760 N N . LEU A 1 94 ? -12.570 -5.712 3.529 1.00 81.81 94 LEU A N 1
ATOM 761 C CA . LEU A 1 94 ? -12.143 -5.800 4.922 1.00 81.81 94 LEU A CA 1
ATOM 762 C C . LEU A 1 94 ? -11.953 -4.399 5.511 1.00 81.81 94 LEU A C 1
ATOM 764 O O . LEU A 1 94 ? -11.375 -3.519 4.874 1.00 81.81 94 LEU A O 1
ATOM 768 N N . SER A 1 95 ? -12.388 -4.207 6.756 1.00 85.44 95 SER A N 1
ATOM 769 C CA . SER A 1 95 ? -12.056 -3.022 7.558 1.00 85.44 95 SER A CA 1
ATOM 770 C C . SER A 1 95 ? -10.612 -3.084 8.063 1.00 85.44 95 SER A C 1
ATOM 772 O O . SER A 1 95 ? -10.057 -4.170 8.209 1.00 85.44 95 SER A O 1
ATOM 774 N N . VAL A 1 96 ? -10.028 -1.940 8.432 1.00 87.62 96 VAL A N 1
ATOM 775 C CA . VAL A 1 96 ? -8.655 -1.853 8.977 1.00 87.62 96 VAL A CA 1
ATOM 776 C C . VAL A 1 96 ? -8.425 -2.823 10.147 1.00 87.62 96 VAL A C 1
ATOM 778 O O . VAL A 1 96 ? -7.461 -3.581 10.139 1.00 87.62 96 VAL A O 1
ATOM 781 N N . ASN A 1 97 ? -9.358 -2.893 11.103 1.00 86.50 97 ASN A N 1
ATOM 782 C CA . ASN A 1 97 ? -9.281 -3.838 12.228 1.00 86.50 97 ASN A CA 1
ATOM 783 C C . ASN A 1 97 ? -9.368 -5.316 11.806 1.00 86.50 97 ASN A C 1
ATOM 785 O O . ASN A 1 97 ? -8.714 -6.170 12.398 1.00 86.50 97 ASN A O 1
ATOM 789 N N . GLN A 1 98 ? -10.152 -5.628 10.771 1.00 85.69 98 GLN A N 1
ATOM 790 C CA . GLN A 1 98 ? -10.246 -6.989 10.225 1.00 85.69 98 GLN A CA 1
ATOM 791 C C . GLN A 1 98 ? -8.968 -7.365 9.468 1.00 85.69 98 GLN A C 1
ATOM 793 O O . GLN A 1 98 ? -8.541 -8.516 9.483 1.00 85.69 98 GLN A O 1
ATOM 798 N N . PHE A 1 99 ? -8.321 -6.382 8.842 1.00 86.12 99 PHE A N 1
ATOM 799 C CA . PHE A 1 99 ? -7.030 -6.569 8.201 1.00 86.12 99 PHE A CA 1
ATOM 800 C C . PHE A 1 99 ? -5.912 -6.812 9.224 1.00 86.12 99 PHE A C 1
ATOM 802 O O . PHE A 1 99 ? -5.068 -7.675 8.995 1.00 86.12 99 PHE A O 1
ATOM 809 N N . LEU A 1 100 ? -5.940 -6.102 10.358 1.00 85.19 100 LEU A N 1
ATOM 810 C CA . LEU A 1 100 ? -4.997 -6.265 11.472 1.00 85.19 100 LEU A CA 1
ATOM 811 C C . LEU A 1 100 ? -5.264 -7.488 12.357 1.00 85.19 100 LEU A C 1
ATOM 813 O O . LEU A 1 100 ? -4.371 -7.915 13.079 1.00 85.19 100 LEU A O 1
ATOM 817 N N . SER A 1 101 ? -6.459 -8.071 12.311 1.00 85.88 101 SER A N 1
ATOM 818 C CA . SER A 1 101 ? -6.746 -9.320 13.028 1.00 85.88 101 SER A CA 1
ATOM 819 C C . SER A 1 101 ? -6.029 -10.499 12.375 1.00 85.88 101 SER A C 1
ATOM 821 O O . SER A 1 101 ? -5.917 -10.541 11.151 1.00 85.88 101 SER A O 1
ATOM 823 N N . GLN A 1 102 ? -5.574 -11.489 13.146 1.00 79.69 102 GLN A N 1
ATOM 824 C CA . GLN A 1 102 ? -5.061 -12.736 12.562 1.00 79.69 102 GLN A CA 1
ATOM 825 C C . GLN A 1 102 ? -6.154 -13.474 11.768 1.00 79.69 102 GLN A C 1
ATOM 827 O O . GLN A 1 102 ? -7.326 -13.463 12.140 1.00 79.69 102 GLN A O 1
ATOM 832 N N . GLY A 1 103 ? -5.761 -14.126 10.669 1.00 83.81 103 GLY A N 1
ATOM 833 C CA . GLY A 1 103 ? -6.663 -14.878 9.794 1.00 83.81 103 GLY A CA 1
ATOM 834 C C . GLY A 1 103 ? -7.024 -14.139 8.503 1.00 83.81 103 GLY A C 1
ATOM 835 O O . GLY A 1 103 ? -6.271 -13.292 8.024 1.00 83.81 103 GLY A O 1
ATOM 836 N N . PHE A 1 104 ? -8.159 -14.505 7.892 1.00 82.06 104 PHE A N 1
ATOM 837 C CA . PHE A 1 104 ? -8.644 -13.964 6.608 1.00 82.06 104 PHE A CA 1
ATOM 838 C C . PHE A 1 104 ? -7.597 -13.956 5.480 1.00 82.06 104 PHE A C 1
ATOM 840 O O . PHE A 1 104 ? -7.658 -13.100 4.599 1.00 82.06 104 PHE A O 1
ATOM 847 N N . ALA A 1 105 ? -6.650 -14.901 5.491 1.00 85.44 105 ALA A N 1
ATOM 848 C CA . ALA A 1 105 ? -5.493 -14.914 4.597 1.00 85.44 105 ALA A CA 1
ATOM 849 C C . ALA A 1 105 ? -5.889 -14.720 3.129 1.00 85.44 105 ALA A C 1
ATOM 851 O O . ALA A 1 105 ? -5.421 -13.794 2.476 1.00 85.44 105 ALA A O 1
ATOM 852 N N . GLU A 1 106 ? -6.840 -15.513 2.637 1.00 85.00 106 GLU A N 1
ATOM 853 C CA . GLU A 1 106 ? -7.302 -15.415 1.253 1.00 85.00 106 GLU A CA 1
ATOM 854 C C . GLU A 1 106 ? -7.902 -14.042 0.928 1.00 85.00 106 GLU A C 1
ATOM 856 O O . GLU A 1 106 ? -7.573 -13.421 -0.081 1.00 85.00 106 GLU A O 1
ATOM 861 N N . ARG A 1 107 ? -8.748 -13.522 1.817 1.00 84.75 107 ARG A N 1
ATOM 862 C CA . ARG A 1 107 ? -9.457 -12.260 1.598 1.00 84.75 107 ARG A CA 1
ATOM 863 C C . ARG A 1 107 ? -8.508 -11.060 1.692 1.00 84.75 107 ARG A C 1
ATOM 865 O O . ARG A 1 107 ? -8.680 -10.090 0.954 1.00 84.75 107 ARG A O 1
ATOM 872 N N . LYS A 1 108 ? -7.457 -11.154 2.514 1.00 87.88 108 LYS A N 1
ATOM 873 C CA . LYS A 1 108 ? -6.336 -10.203 2.546 1.00 87.88 108 LYS A CA 1
ATOM 874 C C . LYS A 1 108 ? -5.505 -10.272 1.271 1.00 87.88 108 LYS A C 1
ATOM 876 O O . LYS A 1 108 ? -5.254 -9.228 0.683 1.00 87.88 108 LYS A O 1
ATOM 881 N N . ILE A 1 109 ? -5.143 -11.471 0.812 1.00 87.69 109 ILE A N 1
ATOM 882 C CA . ILE A 1 109 ? -4.394 -11.678 -0.438 1.00 87.69 109 ILE A CA 1
ATOM 883 C 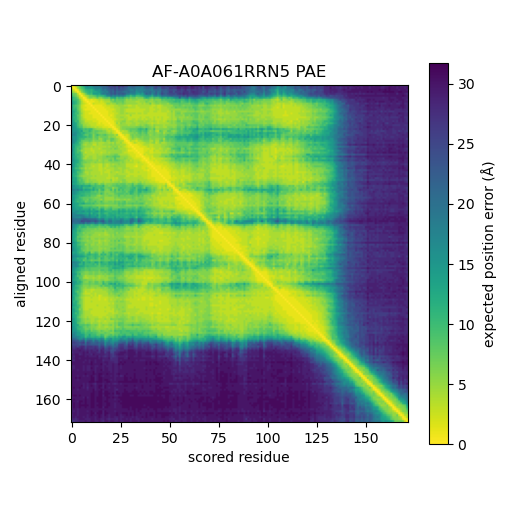C . ILE A 1 109 ? -5.152 -11.061 -1.615 1.00 87.69 109 ILE A C 1
ATOM 885 O O . ILE A 1 109 ? -4.566 -10.293 -2.373 1.00 87.69 109 ILE A O 1
ATOM 889 N N . LEU A 1 110 ? -6.455 -11.330 -1.726 1.00 86.50 110 LEU A N 1
ATOM 890 C CA . LEU A 1 110 ? -7.320 -10.737 -2.747 1.00 86.50 110 LEU A CA 1
ATOM 891 C C . LEU A 1 110 ? -7.335 -9.210 -2.647 1.00 86.50 110 LEU A C 1
ATOM 893 O O . LEU A 1 110 ? -7.056 -8.530 -3.627 1.00 86.50 110 LEU A O 1
ATOM 897 N N . THR A 1 111 ? -7.556 -8.677 -1.442 1.00 87.06 111 THR A N 1
ATOM 898 C CA . THR A 1 111 ? -7.580 -7.226 -1.206 1.00 87.06 111 THR A CA 1
ATOM 899 C C . THR A 1 111 ? -6.260 -6.569 -1.613 1.00 87.06 111 THR A C 1
ATOM 901 O O . THR A 1 111 ? -6.273 -5.554 -2.301 1.00 87.06 111 THR A O 1
ATOM 904 N N . VAL A 1 112 ? -5.116 -7.144 -1.233 1.00 87.25 112 VAL A N 1
ATOM 905 C CA . VAL A 1 112 ? -3.796 -6.606 -1.592 1.00 87.25 112 VAL A CA 1
ATOM 906 C C . VAL A 1 112 ? -3.530 -6.750 -3.089 1.00 87.25 112 VAL A C 1
ATOM 908 O O . VAL A 1 112 ? -3.010 -5.818 -3.695 1.00 87.25 112 VAL A O 1
ATOM 911 N N . CYS A 1 113 ? -3.932 -7.860 -3.711 1.00 86.50 113 CYS A N 1
ATOM 912 C CA . CYS A 1 113 ? -3.829 -8.043 -5.158 1.00 86.50 113 CYS A CA 1
ATOM 913 C C . CYS A 1 113 ? -4.623 -6.970 -5.921 1.00 86.50 113 CYS A C 1
ATOM 915 O O . CYS A 1 113 ? -4.089 -6.375 -6.857 1.00 86.50 113 CYS A O 1
ATOM 917 N N . ASP A 1 114 ? -5.863 -6.691 -5.506 1.00 86.88 114 ASP A N 1
ATOM 918 C CA . ASP A 1 114 ? -6.673 -5.605 -6.067 1.00 86.88 114 ASP A CA 1
ATOM 919 C C . ASP A 1 114 ? -5.989 -4.249 -5.865 1.00 86.88 114 ASP A C 1
ATOM 921 O O . ASP A 1 114 ? -5.854 -3.484 -6.817 1.00 86.88 114 ASP A O 1
ATOM 925 N N . ILE A 1 115 ? -5.473 -3.965 -4.664 1.00 86.44 115 ILE A N 1
ATOM 926 C CA . ILE A 1 115 ? -4.762 -2.710 -4.378 1.00 86.44 115 ILE A CA 1
ATOM 927 C C . ILE A 1 115 ? -3.553 -2.527 -5.303 1.00 86.44 115 ILE A C 1
ATOM 929 O O . ILE A 1 115 ? -3.382 -1.446 -5.866 1.00 86.44 115 ILE A O 1
ATOM 933 N N . VAL A 1 116 ? -2.730 -3.561 -5.503 1.00 86.69 116 VAL A N 1
ATOM 934 C CA . VAL A 1 116 ? -1.555 -3.484 -6.388 1.00 86.69 116 VAL A CA 1
ATOM 935 C C . VAL A 1 116 ? -1.981 -3.254 -7.842 1.00 86.69 116 VAL A C 1
ATOM 937 O O . VAL A 1 116 ? -1.419 -2.390 -8.522 1.00 86.69 116 VAL A O 1
ATOM 940 N N . ALA A 1 117 ? -3.007 -3.966 -8.317 1.00 86.25 117 ALA A N 1
ATOM 941 C CA . ALA A 1 117 ? -3.541 -3.787 -9.666 1.00 86.25 117 ALA A CA 1
ATOM 942 C C . ALA A 1 117 ? -4.087 -2.364 -9.880 1.00 86.25 117 ALA A C 1
ATOM 944 O O . ALA A 1 117 ? -3.800 -1.726 -10.897 1.00 86.25 117 ALA A O 1
ATOM 945 N N . LEU A 1 118 ? -4.806 -1.833 -8.893 1.00 84.06 118 LEU A N 1
ATOM 946 C CA . LEU A 1 118 ? -5.339 -0.476 -8.910 1.00 84.06 118 LEU A CA 1
ATOM 947 C C . LEU A 1 118 ? -4.235 0.585 -8.854 1.00 84.06 118 LEU A C 1
ATOM 949 O O . LEU A 1 118 ? -4.298 1.570 -9.590 1.00 84.06 118 LEU A O 1
ATOM 953 N N . CYS A 1 119 ? -3.187 0.376 -8.051 1.00 83.56 119 CYS A N 1
ATOM 954 C CA . CYS A 1 119 ? -2.017 1.258 -8.019 1.00 83.56 119 CYS A CA 1
ATOM 955 C C . CYS A 1 119 ? -1.344 1.331 -9.393 1.00 83.56 119 CYS A C 1
ATOM 957 O O . CYS A 1 119 ? -0.976 2.414 -9.849 1.00 83.56 119 CYS A O 1
ATOM 959 N N . ARG A 1 120 ? -1.219 0.193 -10.089 1.00 84.81 120 ARG A N 1
ATOM 960 C CA . ARG A 1 120 ? -0.701 0.149 -11.464 1.00 84.81 120 ARG A CA 1
ATOM 961 C C . ARG A 1 120 ? -1.602 0.904 -12.433 1.00 84.81 120 ARG A C 1
ATOM 963 O O . ARG A 1 120 ? -1.095 1.686 -13.235 1.00 84.81 120 ARG A O 1
ATOM 970 N N . GLN A 1 121 ? -2.914 0.704 -12.344 1.00 84.75 121 GLN A N 1
ATOM 971 C CA . GLN A 1 121 ? -3.878 1.414 -13.179 1.00 84.75 121 GLN A CA 1
ATOM 972 C C . GLN A 1 121 ? -3.773 2.930 -12.972 1.00 84.75 121 GLN A C 1
ATOM 974 O O . GLN A 1 121 ? -3.599 3.664 -13.944 1.00 84.75 121 GLN A O 1
ATOM 979 N N . ARG A 1 122 ? -3.764 3.393 -11.716 1.00 83.62 122 ARG A N 1
ATOM 980 C CA . ARG A 1 122 ? -3.599 4.812 -11.378 1.00 83.62 122 ARG A CA 1
ATOM 981 C C . ARG A 1 122 ? -2.259 5.374 -11.830 1.00 83.62 122 ARG A C 1
ATOM 983 O O . ARG A 1 122 ? -2.231 6.456 -12.408 1.00 83.62 122 ARG A O 1
ATOM 990 N N . HIS A 1 123 ? -1.163 4.637 -11.659 1.00 84.69 123 HIS A N 1
ATOM 991 C CA . HIS A 1 123 ? 0.139 5.038 -12.190 1.00 84.69 123 HIS A CA 1
ATOM 992 C C . HIS A 1 123 ? 0.085 5.267 -13.709 1.00 84.69 123 HIS A C 1
ATOM 994 O O . HIS A 1 123 ? 0.523 6.313 -14.183 1.00 84.69 123 HIS A O 1
ATOM 1000 N N . SER A 1 124 ? -0.492 4.333 -14.473 1.00 83.81 124 SER A N 1
ATOM 1001 C CA . SER A 1 124 ? -0.651 4.482 -15.924 1.00 83.81 124 SER A CA 1
ATOM 1002 C C . SER A 1 124 ? -1.556 5.657 -16.303 1.00 83.81 124 SER A C 1
ATOM 1004 O O . SER A 1 124 ? -1.273 6.355 -17.278 1.00 83.81 124 SER A O 1
ATOM 1006 N N . GLU A 1 125 ? -2.620 5.915 -15.540 1.00 84.50 125 GLU A N 1
ATOM 1007 C CA . GLU A 1 125 ? -3.480 7.082 -15.748 1.00 84.50 125 GLU A CA 1
ATOM 1008 C C . GLU A 1 125 ? -2.745 8.401 -15.505 1.00 84.50 125 GLU A C 1
ATOM 1010 O O . GLU A 1 125 ? -2.816 9.285 -16.359 1.00 84.50 125 GLU A O 1
ATOM 1015 N N . LEU A 1 126 ? -1.998 8.517 -14.403 1.00 81.00 126 LEU A N 1
ATOM 1016 C CA . LEU A 1 126 ? -1.186 9.695 -14.083 1.00 81.00 126 LEU A CA 1
ATOM 1017 C C . LEU A 1 126 ? -0.109 9.933 -15.147 1.00 81.00 126 LEU A C 1
ATOM 1019 O O . LEU A 1 126 ? 0.075 11.061 -15.601 1.00 81.00 126 LEU A O 1
ATOM 1023 N N . LEU A 1 127 ? 0.551 8.870 -15.620 1.00 80.75 127 LEU A N 1
ATOM 1024 C CA . LEU A 1 127 ? 1.528 8.963 -16.708 1.00 80.75 127 LEU A CA 1
ATOM 1025 C C . LEU A 1 127 ? 0.875 9.457 -18.008 1.00 80.75 127 LEU A C 1
ATOM 1027 O O . LEU A 1 127 ? 1.425 10.308 -18.708 1.00 80.75 127 LEU A O 1
ATOM 1031 N N . ARG A 1 128 ? -0.336 8.972 -18.312 1.00 79.88 128 ARG A N 1
ATOM 1032 C CA . ARG A 1 128 ? -1.115 9.414 -19.476 1.00 79.88 128 ARG A CA 1
ATOM 1033 C C . ARG A 1 128 ? -1.564 10.869 -19.343 1.00 79.88 128 ARG A C 1
ATOM 1035 O O . ARG A 1 128 ? -1.569 11.586 -20.340 1.00 79.88 128 ARG A O 1
ATOM 1042 N N . GLN A 1 129 ? -1.938 11.318 -18.147 1.00 73.94 129 GLN A N 1
ATOM 1043 C CA . GLN A 1 129 ? -2.298 12.713 -17.882 1.00 73.94 129 GLN A CA 1
ATOM 1044 C C . GLN A 1 129 ? -1.079 13.637 -18.011 1.00 73.94 129 GLN A C 1
ATOM 1046 O O . GLN A 1 129 ? -1.163 14.653 -18.700 1.00 73.94 129 GLN A O 1
ATOM 1051 N N . ALA A 1 130 ? 0.077 13.238 -17.473 1.00 68.19 130 ALA A N 1
ATOM 1052 C CA . ALA A 1 130 ? 1.335 13.965 -17.638 1.00 68.19 130 ALA A CA 1
ATOM 1053 C C . ALA A 1 130 ? 1.744 14.084 -19.121 1.00 68.19 130 ALA A C 1
ATOM 1055 O O . ALA A 1 130 ? 2.117 15.164 -19.581 1.00 68.19 130 ALA A O 1
ATOM 1056 N N . GLY A 1 131 ? 1.587 13.010 -19.906 1.00 61.34 131 GLY A N 1
ATOM 1057 C CA . GLY A 1 131 ? 1.831 13.028 -21.354 1.00 61.34 131 GLY A CA 1
ATOM 1058 C C . GLY A 1 131 ? 0.845 13.904 -22.140 1.00 61.34 131 GLY A C 1
ATOM 1059 O O . GLY A 1 131 ? 1.236 14.580 -23.090 1.00 61.34 131 GLY A O 1
ATOM 1060 N N . LYS A 1 132 ? -0.429 13.963 -21.725 1.00 54.03 132 LYS A N 1
ATOM 1061 C CA . LYS A 1 132 ? -1.444 14.835 -22.346 1.00 54.03 132 LYS A CA 1
ATOM 1062 C C . LYS A 1 132 ? -1.183 16.323 -22.099 1.00 54.03 132 LYS A C 1
ATOM 1064 O O . LYS A 1 132 ? -1.434 17.125 -22.996 1.00 54.03 132 LYS A O 1
ATOM 1069 N N . HIS A 1 133 ? -0.644 16.695 -20.936 1.00 49.25 133 HIS A N 1
ATOM 1070 C CA . HIS A 1 133 ? -0.239 18.079 -20.662 1.00 49.25 133 HIS A CA 1
ATOM 1071 C C . HIS A 1 133 ? 1.021 18.502 -21.439 1.00 49.25 133 HIS A C 1
ATOM 1073 O O . HIS A 1 133 ? 1.141 19.671 -21.797 1.00 49.25 133 HIS A O 1
ATOM 1079 N N . ALA A 1 134 ? 1.910 17.567 -21.790 1.00 51.66 134 ALA A N 1
ATOM 1080 C CA . ALA A 1 134 ? 3.051 17.838 -22.672 1.00 51.66 134 ALA A CA 1
ATOM 1081 C C . ALA A 1 134 ? 2.661 17.952 -24.166 1.00 51.66 134 ALA A C 1
ATOM 1083 O O . ALA A 1 134 ? 3.360 18.602 -24.942 1.00 51.66 134 ALA A O 1
ATOM 1084 N N . GLY A 1 135 ? 1.531 17.359 -24.574 1.00 48.22 135 GLY A N 1
ATOM 1085 C CA . GLY A 1 135 ? 1.071 17.301 -25.968 1.00 48.22 135 GLY A CA 1
ATOM 1086 C C . GLY A 1 135 ? 0.289 18.517 -26.482 1.00 48.22 135 GLY A C 1
ATOM 1087 O O . GLY A 1 135 ? -0.060 18.551 -27.658 1.00 48.22 135 GLY A O 1
ATOM 1088 N N . LYS A 1 136 ? 0.015 19.543 -25.661 1.00 46.66 136 LYS A N 1
ATOM 1089 C CA . LYS A 1 136 ? -0.720 20.748 -26.103 1.00 46.66 136 LYS A CA 1
ATOM 1090 C C . LYS A 1 136 ? 0.178 21.809 -26.755 1.00 46.66 136 LYS A C 1
ATOM 1092 O O . LYS A 1 136 ? -0.023 23.006 -26.574 1.00 46.66 136 LYS A O 1
ATOM 1097 N N . ARG A 1 137 ? 1.160 21.384 -27.557 1.00 50.84 137 ARG A N 1
ATOM 1098 C CA . ARG A 1 137 ? 1.831 22.257 -28.528 1.00 50.84 137 ARG A CA 1
ATOM 1099 C C . ARG A 1 137 ? 1.636 21.670 -29.923 1.00 50.84 137 ARG A C 1
ATOM 1101 O O . ARG A 1 137 ? 2.334 20.737 -30.297 1.00 50.84 137 ARG A O 1
ATOM 1108 N N . ARG A 1 138 ? 0.757 22.349 -30.676 1.00 56.31 138 ARG A N 1
ATOM 1109 C CA . ARG A 1 138 ? 0.447 22.242 -32.119 1.00 56.31 138 ARG A CA 1
ATOM 1110 C C . ARG A 1 138 ? -0.704 21.284 -32.438 1.00 56.31 138 ARG A C 1
ATOM 1112 O O . ARG A 1 138 ? -0.596 20.079 -32.268 1.00 56.31 138 ARG A O 1
ATOM 1119 N N . PRO A 1 139 ? -1.831 21.854 -32.869 1.00 55.25 139 PRO A N 1
ATOM 1120 C CA . PRO A 1 139 ? -2.068 22.079 -34.295 1.00 55.25 139 PRO A CA 1
ATOM 1121 C C . PRO A 1 139 ? -2.121 23.597 -34.539 1.00 55.25 139 PRO A C 1
ATOM 1123 O O . PRO A 1 139 ? -2.191 24.360 -33.585 1.00 55.25 139 PRO A O 1
ATOM 1126 N N . ILE A 1 140 ? -1.910 24.145 -35.729 1.00 48.19 140 ILE A N 1
ATOM 1127 C CA . ILE A 1 140 ? -2.778 24.060 -36.904 1.00 48.19 140 ILE A CA 1
ATOM 1128 C C . ILE A 1 140 ? -1.976 24.629 -38.081 1.00 48.19 140 ILE A C 1
ATOM 1130 O O . ILE A 1 140 ? -1.386 25.704 -37.965 1.00 48.19 140 ILE A O 1
ATOM 1134 N N . GLY A 1 141 ? -1.941 23.900 -39.194 1.00 55.28 141 GLY A N 1
ATOM 1135 C CA . GLY A 1 141 ? -1.442 24.427 -40.456 1.00 55.28 141 GLY A CA 1
ATOM 1136 C C . GLY A 1 141 ? -2.338 25.552 -40.972 1.00 55.28 141 GLY A C 1
ATOM 1137 O O . GLY A 1 141 ? -3.557 25.479 -40.854 1.00 55.28 141 GLY A O 1
ATOM 1138 N N . HIS A 1 142 ? -1.719 26.561 -41.577 1.00 44.19 142 HIS A N 1
ATOM 1139 C CA . HIS A 1 142 ? -2.350 27.369 -42.611 1.00 44.19 142 HIS A CA 1
ATOM 1140 C C . HIS A 1 142 ? -1.546 27.160 -43.889 1.00 44.19 142 HIS A C 1
ATOM 1142 O O . HIS A 1 142 ? -0.516 27.784 -44.128 1.00 44.19 142 HIS A O 1
ATOM 1148 N N . SER A 1 143 ? -2.023 26.210 -44.684 1.00 53.22 143 SER A N 1
ATOM 1149 C CA . SER A 1 143 ? -1.812 26.158 -46.121 1.00 53.22 143 SER A CA 1
ATOM 1150 C C . SER A 1 143 ? -2.494 27.380 -46.741 1.00 53.22 143 SER A C 1
ATOM 1152 O O . SER A 1 143 ? -3.703 27.369 -46.962 1.00 53.22 143 SER A O 1
ATOM 1154 N N . ALA A 1 144 ? -1.734 28.447 -46.979 1.00 48.53 144 ALA A N 1
ATOM 1155 C CA . ALA A 1 144 ? -2.133 29.501 -47.901 1.00 48.53 144 ALA A CA 1
ATOM 1156 C C . ALA A 1 144 ? -1.623 29.089 -49.286 1.00 48.53 144 ALA A C 1
ATOM 1158 O O . ALA A 1 144 ? -0.417 29.017 -49.519 1.00 48.53 144 ALA A O 1
ATOM 1159 N N . GLY A 1 145 ? -2.553 28.687 -50.150 1.00 47.72 145 GLY A N 1
ATOM 1160 C CA . GLY A 1 145 ? -2.256 28.203 -51.490 1.00 47.72 145 GLY A CA 1
ATOM 1161 C C . GLY A 1 145 ? -1.898 29.311 -52.472 1.00 47.72 145 GLY A C 1
ATOM 1162 O O . GLY A 1 145 ? -2.294 30.456 -52.285 1.00 47.72 145 GLY A O 1
ATOM 1163 N N . ILE A 1 146 ? -1.223 28.915 -53.553 1.00 47.88 146 ILE A N 1
ATOM 1164 C CA . ILE A 1 146 ? -1.307 29.539 -54.881 1.00 47.88 146 ILE A CA 1
ATOM 1165 C C . ILE A 1 146 ? -1.128 28.414 -55.926 1.00 47.88 146 ILE A C 1
ATOM 1167 O O . ILE A 1 146 ? -0.132 27.692 -55.847 1.00 47.88 146 ILE A O 1
ATOM 1171 N N . PRO A 1 147 ? -2.058 28.221 -56.881 1.00 51.75 147 PRO A N 1
ATOM 1172 C CA . PRO A 1 147 ? -1.849 27.379 -58.057 1.00 51.75 147 PRO A CA 1
ATOM 1173 C C . PRO A 1 147 ? -1.384 28.182 -59.292 1.00 51.75 147 PRO A C 1
ATOM 1175 O O . PRO A 1 147 ? -1.707 29.357 -59.428 1.00 51.75 147 PRO A O 1
ATOM 1178 N N . SER A 1 148 ? -0.747 27.462 -60.229 1.00 41.38 148 SER A N 1
ATOM 1179 C CA . SER A 1 148 ? -0.573 27.759 -61.670 1.00 41.38 148 SER A CA 1
ATOM 1180 C C . SER A 1 148 ? 0.314 28.944 -62.088 1.00 41.38 148 SER A C 1
ATOM 1182 O O . SER A 1 148 ? -0.054 30.096 -61.920 1.00 41.38 148 SER A O 1
ATOM 1184 N N . ALA A 1 149 ? 1.422 28.690 -62.795 1.00 45.19 149 ALA A N 1
ATOM 1185 C CA . ALA A 1 149 ? 1.476 28.418 -64.241 1.00 45.19 149 ALA A CA 1
ATOM 1186 C C . ALA A 1 149 ? 2.872 28.731 -64.825 1.00 45.19 149 ALA A C 1
ATOM 1188 O O . ALA A 1 149 ? 3.488 29.727 -64.471 1.00 45.19 149 ALA A O 1
ATOM 1189 N N . HIS A 1 150 ? 3.251 27.923 -65.822 1.00 47.41 150 HIS A N 1
ATOM 1190 C CA . HIS A 1 150 ? 4.109 28.266 -66.964 1.00 47.41 150 HIS A CA 1
ATOM 1191 C C . HIS A 1 150 ? 5.612 28.499 -66.718 1.00 47.41 150 HIS A C 1
ATOM 1193 O O . HIS A 1 150 ? 6.011 29.499 -66.139 1.00 47.41 150 HIS A O 1
ATOM 1199 N N . ILE A 1 151 ? 6.446 27.610 -67.270 1.00 44.62 151 ILE A N 1
ATOM 1200 C CA . ILE A 1 151 ? 7.433 27.920 -68.324 1.00 44.62 151 ILE A CA 1
ATOM 1201 C C . ILE A 1 151 ? 8.122 26.604 -68.728 1.00 44.62 151 ILE A C 1
ATOM 1203 O O . ILE A 1 151 ? 8.667 25.877 -67.902 1.00 44.62 151 ILE A O 1
ATOM 1207 N N . TRP A 1 152 ? 7.998 26.286 -70.013 1.00 44.06 152 TRP A N 1
ATOM 1208 C CA . TRP A 1 152 ? 8.715 25.242 -70.744 1.00 44.06 152 TRP A CA 1
ATOM 1209 C C . TRP A 1 152 ? 10.109 25.777 -71.093 1.00 44.06 152 TRP A C 1
ATOM 1211 O O . TRP A 1 152 ? 10.179 26.935 -71.488 1.00 44.06 152 TRP A O 1
ATOM 1221 N N . ASP A 1 153 ? 11.163 24.964 -70.992 1.00 40.97 153 ASP A N 1
ATOM 1222 C CA . ASP A 1 153 ? 12.160 24.780 -72.064 1.00 40.97 153 ASP A CA 1
ATOM 1223 C C . ASP A 1 153 ? 13.202 23.728 -71.643 1.00 40.97 153 ASP A C 1
ATOM 1225 O O . ASP A 1 153 ? 13.681 23.758 -70.507 1.00 40.97 153 ASP A O 1
ATOM 1229 N N . GLY A 1 154 ? 13.564 22.818 -72.552 1.00 38.12 154 GLY A N 1
ATOM 1230 C CA . GLY A 1 154 ? 14.809 22.053 -72.430 1.00 38.12 154 GLY A CA 1
ATOM 1231 C C . GLY A 1 154 ? 14.723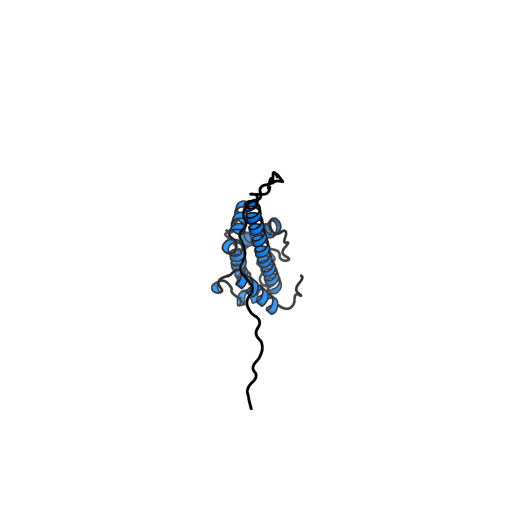 20.551 -72.701 1.00 38.12 154 GLY A C 1
ATOM 1232 O O . GLY A 1 154 ? 14.868 19.744 -71.784 1.00 38.12 154 GLY A O 1
ATOM 1233 N N . ASP A 1 155 ? 14.571 20.187 -73.975 1.00 47.59 155 ASP A N 1
ATOM 1234 C CA . ASP A 1 155 ? 15.162 18.985 -74.589 1.00 47.59 155 ASP A CA 1
ATOM 1235 C C . ASP A 1 155 ? 16.603 18.720 -74.075 1.00 47.59 155 ASP A C 1
ATOM 1237 O O . ASP A 1 155 ? 17.342 19.679 -73.830 1.00 47.59 155 ASP A O 1
ATOM 1241 N N . PRO A 1 156 ? 17.059 17.451 -73.941 1.00 51.66 156 PRO A N 1
ATOM 1242 C CA . PRO A 1 156 ? 17.540 16.753 -75.137 1.00 51.66 156 PRO A CA 1
ATOM 1243 C C . PRO A 1 156 ? 17.324 15.227 -75.190 1.00 51.66 156 PRO A C 1
ATOM 1245 O O . PRO A 1 156 ? 17.562 14.477 -74.246 1.00 51.66 156 PRO A O 1
ATOM 1248 N N . LEU A 1 157 ? 16.947 14.788 -76.394 1.00 45.41 157 LEU A N 1
ATOM 1249 C CA . LEU A 1 157 ? 17.563 13.709 -77.181 1.00 45.41 157 LEU A CA 1
ATOM 1250 C C . LEU A 1 157 ? 18.150 12.501 -76.423 1.00 45.41 157 LEU A C 1
ATOM 1252 O O . LEU A 1 157 ? 19.281 12.512 -75.952 1.00 45.41 157 LEU A O 1
ATOM 1256 N N . GLY A 1 158 ? 17.401 11.398 -76.511 1.00 47.47 158 GLY A N 1
ATOM 1257 C CA . GLY A 1 158 ? 17.848 10.168 -77.171 1.00 47.47 158 GLY A CA 1
ATOM 1258 C C . GLY A 1 158 ? 19.048 9.422 -76.589 1.00 47.47 158 GLY A C 1
ATOM 1259 O O . GLY A 1 158 ? 20.179 9.863 -76.707 1.00 47.47 158 GLY A O 1
ATOM 1260 N N . THR A 1 159 ? 18.823 8.182 -76.146 1.00 55.25 159 THR A N 1
ATOM 1261 C CA . THR A 1 159 ? 19.643 7.024 -76.549 1.00 55.25 159 THR A CA 1
ATOM 1262 C C . THR A 1 159 ? 18.895 5.727 -76.251 1.00 55.25 159 THR A C 1
ATOM 1264 O O . THR A 1 159 ? 18.037 5.619 -75.379 1.00 55.25 159 THR A O 1
ATOM 1267 N N . GLN A 1 160 ? 19.181 4.767 -77.111 1.00 48.34 160 GLN A N 1
ATOM 1268 C CA . GLN A 1 160 ? 18.351 3.689 -77.582 1.00 48.34 160 GLN A CA 1
ATOM 1269 C C . GLN A 1 160 ? 18.573 2.401 -76.779 1.00 48.34 160 GLN A C 1
ATOM 1271 O O . GLN A 1 160 ? 19.680 1.897 -76.638 1.00 48.34 160 GLN A O 1
ATOM 1276 N N . ARG A 1 161 ? 17.459 1.863 -76.293 1.00 47.06 161 ARG A N 1
ATOM 1277 C CA . ARG A 1 161 ? 17.073 0.445 -76.224 1.00 47.06 161 ARG A CA 1
ATOM 1278 C C . ARG A 1 161 ? 18.038 -0.544 -76.918 1.00 47.06 161 ARG A C 1
ATOM 1280 O O . ARG A 1 161 ? 18.091 -0.611 -78.141 1.00 47.06 161 ARG A O 1
ATOM 1287 N N . ALA A 1 162 ? 18.678 -1.395 -76.119 1.00 44.81 162 ALA A N 1
ATOM 1288 C CA . ALA A 1 162 ? 19.419 -2.600 -76.507 1.00 44.81 162 ALA A CA 1
ATOM 1289 C C . ALA A 1 162 ? 19.300 -3.603 -75.337 1.00 44.81 162 ALA A C 1
ATOM 1291 O O . ALA A 1 162 ? 19.352 -3.187 -74.189 1.00 44.81 162 ALA A O 1
ATOM 1292 N N . PHE A 1 163 ? 19.106 -4.912 -75.473 1.00 40.50 163 PHE A N 1
ATOM 1293 C CA . PHE A 1 163 ? 19.005 -5.805 -76.620 1.00 40.50 163 PHE A CA 1
ATOM 1294 C C . PHE A 1 163 ? 18.331 -7.097 -76.104 1.00 40.50 163 PHE A C 1
ATOM 1296 O O . PHE A 1 163 ? 18.569 -7.517 -74.970 1.00 40.50 163 PHE A O 1
ATOM 1303 N N . ARG A 1 164 ? 17.481 -7.727 -76.924 1.00 43.69 164 ARG A N 1
ATOM 1304 C CA . ARG A 1 164 ? 16.928 -9.068 -76.671 1.00 43.69 164 ARG A CA 1
ATOM 1305 C C . ARG A 1 164 ? 18.042 -10.127 -76.772 1.00 43.69 164 ARG A C 1
ATOM 1307 O O . ARG A 1 164 ? 18.835 -10.065 -77.703 1.00 43.69 164 ARG A O 1
ATOM 1314 N N . ARG A 1 165 ? 18.024 -11.147 -75.903 1.00 46.91 165 ARG A N 1
ATOM 1315 C CA . ARG A 1 165 ? 18.481 -12.519 -76.237 1.00 46.91 165 ARG A CA 1
ATOM 1316 C C . ARG A 1 165 ? 17.274 -13.294 -76.779 1.00 46.91 165 ARG A C 1
ATOM 1318 O O . ARG A 1 165 ? 16.171 -13.041 -76.288 1.00 46.91 165 ARG A O 1
ATOM 1325 N N . PRO A 1 166 ? 17.419 -14.142 -77.809 1.00 49.38 166 PRO A N 1
ATOM 1326 C CA . PRO A 1 166 ? 17.650 -15.595 -77.630 1.00 49.38 166 PRO A CA 1
ATOM 1327 C C . PRO A 1 166 ? 18.566 -16.145 -78.762 1.00 49.38 166 PRO A C 1
ATOM 1329 O O . PRO A 1 166 ? 18.940 -15.381 -79.639 1.00 49.38 166 PRO A O 1
ATOM 1332 N N . THR A 1 167 ? 19.032 -17.388 -78.887 1.00 52.00 167 THR A N 1
ATOM 1333 C CA . THR A 1 167 ? 18.916 -18.699 -78.222 1.00 52.00 167 THR A CA 1
ATOM 1334 C C . THR A 1 167 ? 20.106 -19.523 -78.732 1.00 52.00 167 THR A C 1
ATOM 1336 O O . THR A 1 167 ? 20.578 -19.303 -79.845 1.00 52.00 167 THR A O 1
ATOM 1339 N N . TYR A 1 168 ? 20.569 -20.456 -77.907 1.00 47.91 168 TYR A N 1
ATOM 1340 C CA . TYR A 1 168 ? 21.602 -21.451 -78.202 1.00 47.91 168 TYR A CA 1
ATOM 1341 C C . TYR A 1 168 ? 21.156 -22.390 -79.336 1.00 47.91 168 TYR A C 1
ATOM 1343 O O . TYR A 1 168 ? 20.009 -22.837 -79.340 1.00 47.91 168 TYR A O 1
ATOM 1351 N N . GLY A 1 169 ? 22.063 -22.695 -80.259 1.00 49.00 169 GLY A N 1
ATOM 1352 C CA . GLY A 1 169 ? 21.896 -23.703 -81.301 1.00 49.00 169 GLY A CA 1
ATOM 1353 C C . GLY A 1 169 ? 23.245 -24.363 -81.548 1.00 49.00 169 GLY A C 1
ATOM 1354 O O . GLY A 1 169 ? 24.043 -23.850 -82.326 1.00 49.00 169 GLY A O 1
ATOM 1355 N N . ASP A 1 170 ? 23.496 -25.441 -80.812 1.00 48.66 170 ASP A N 1
ATOM 1356 C CA . ASP A 1 170 ? 24.647 -26.331 -80.962 1.00 48.66 170 ASP A CA 1
ATOM 1357 C C . ASP A 1 170 ? 24.424 -27.369 -82.083 1.00 48.66 170 ASP A C 1
ATOM 1359 O O . ASP A 1 170 ? 23.289 -27.551 -82.536 1.00 48.66 170 ASP A O 1
ATOM 1363 N N . PRO A 1 1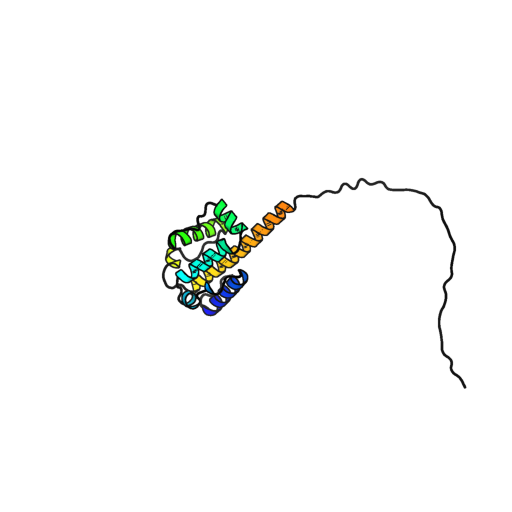71 ? 25.504 -28.014 -82.555 1.00 57.81 171 PRO A N 1
ATOM 1364 C CA . PRO A 1 171 ? 25.677 -28.419 -83.945 1.00 57.81 171 PRO A CA 1
ATOM 1365 C C . PRO A 1 171 ? 25.426 -29.910 -84.201 1.00 57.81 171 PRO A C 1
ATOM 1367 O O . PRO A 1 171 ? 25.455 -30.724 -83.277 1.00 57.81 171 PRO A O 1
ATOM 1370 N N . LEU A 1 172 ? 25.288 -30.251 -85.488 1.00 46.53 172 LEU A N 1
ATOM 1371 C CA . LEU A 1 172 ? 25.972 -31.363 -86.168 1.00 46.53 172 LEU A CA 1
ATOM 1372 C C . LEU A 1 172 ? 25.824 -31.223 -87.687 1.00 46.53 172 LEU A C 1
ATOM 1374 O O . LEU A 1 172 ? 24.693 -30.939 -88.141 1.00 46.53 172 LEU A O 1
#

Sequence (172 aa):
MVTPTGDLHGNLEK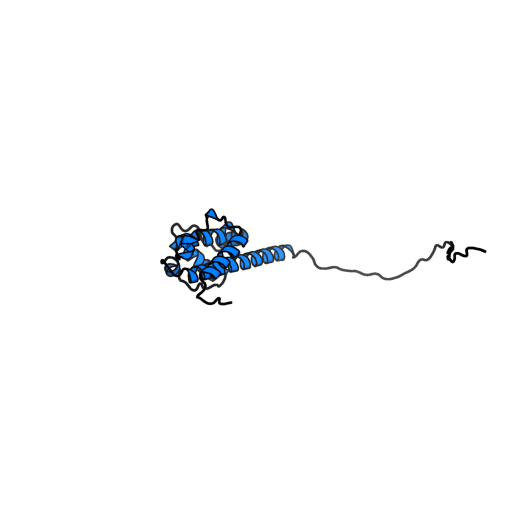LKSELHKIKMPISKFEEQKVRQGDPAAFLPILHYSLISFSKPLAREIVENNYELNGKTDLRFLESVWKLLRELVNYKPALSVNQFLSQGFAERKILTVCDIVALCRQRHSELLRQAGKHAGKRRPIGHSAGIPSAHIWDGDPLGTQRAFRRPTYGDPL

Organism: NCBI:txid582737

Solvent-accessible surface area (backbone atoms only — not comparable to full-atom values): 10757 Å² total; per-residue (Å²): 133,86,74,78,89,86,50,54,66,61,47,49,54,51,33,50,54,54,41,55,74,61,66,59,62,66,94,63,58,48,60,72,40,41,69,61,11,34,37,78,38,49,53,59,49,54,51,39,55,48,50,71,58,30,67,72,49,35,47,51,37,53,74,70,69,50,62,71,81,40,97,42,74,62,53,25,42,50,38,51,54,49,46,34,40,71,78,66,66,44,80,70,94,62,53,64,69,62,50,64,33,81,40,65,25,55,63,49,44,51,50,50,38,52,50,51,54,48,47,52,51,50,45,52,50,51,52,51,51,56,52,54,70,70,58,79,71,76,87,78,89,80,86,78,84,85,82,89,81,89,84,88,88,80,87,79,81,88,85,80,93,82,80,86,83,90,79,92,79,85,87,134

Nearest PDB structures (foldseek):
  7pt5-assembly1_A  TM=9.462E-01  e=5.460E-08  Homo sapiens
  8kcq-assembly1_A  TM=5.335E-01  e=1.141E-01  Homo sapiens
  5fmu-assembly1_A  TM=5.547E-01  e=1.793E-01  Mus musculus
  5fmt-assembly2_B  TM=5.487E-01  e=1.403E+00  Chlamydomonas reinhardtii

pLDDT: mean 72.83, std 15.85, range [38.12, 87.88]